Protein AF-D3AU18-F1 (afdb_monomer_lite)

Organism: NCBI:txid566550

Sequence (163 aa):
MARRWVLSLQREGRIIRQGNDNEEVSIYRYITKKTFDSYLWGIVENKQRFISQIMTNKTVERECQDVDETVLSFAEIKAIASGNPLIMEKTEVDTEVARLQMLKANYESQRYAHQDNFLFKYPKLISETENRLFGIEKDIRKRDNELAMEPDFLITLNGHTYD

Radius of gyration: 33.36 Å; chains: 1; bounding box: 54×35×94 Å

pLDDT: mean 71.75, std 15.7, range [27.66, 95.81]

Secondary structure (DSSP, 8-state):
-HHHHHHHHHHHHHHS-TT-S-S---------TTSTHHHHHHHHHHHHHHHHHHHT-----SS-----HHHHHHHHHHHHHH--HHHHHHHHHHHHHHHHHHHHHHHHHHHHHHHHIIIIIHHHHHHHHHHHHHHHHHHHHHHHHHHHH-SS--EEETTEEE-

InterPro domains:
  IPR027417 P-loop containing nucleoside triphosphate hydrolase [G3DSA:3.40.50.300] (6-116)
  IPR027417 P-loop containing nucleoside triphosphate hydrolase [SSF52540] (9-71)

Structure (mmCIF, N/CA/C/O backbone):
data_AF-D3AU18-F1
#
_entry.id   AF-D3AU18-F1
#
loop_
_atom_site.group_PDB
_atom_site.id
_atom_site.type_symbol
_atom_site.label_atom_id
_atom_site.label_alt_id
_atom_site.label_comp_id
_atom_site.label_asym_id
_atom_site.label_entity_id
_atom_site.label_seq_id
_atom_site.pdbx_PDB_ins_code
_atom_site.Cartn_x
_atom_site.Cartn_y
_atom_site.Cartn_z
_atom_site.occupancy
_atom_site.B_iso_or_equiv
_atom_site.auth_seq_id
_atom_site.auth_comp_id
_atom_site.auth_asym_id
_atom_site.auth_atom_id
_atom_site.pdbx_PDB_model_num
ATOM 1 N N . MET A 1 1 ? -17.876 -20.251 25.808 1.00 42.03 1 MET A N 1
ATOM 2 C CA . MET A 1 1 ? -18.014 -18.985 25.047 1.00 42.03 1 MET A CA 1
ATOM 3 C C . MET A 1 1 ? -17.364 -19.019 23.656 1.00 42.03 1 MET A C 1
ATOM 5 O O . MET A 1 1 ? -17.973 -18.490 22.744 1.00 42.03 1 MET A O 1
ATOM 9 N N . ALA A 1 2 ? -16.216 -19.686 23.443 1.00 35.22 2 ALA A N 1
ATOM 10 C CA . ALA A 1 2 ? -15.517 -19.785 22.143 1.00 35.22 2 ALA A CA 1
ATOM 11 C C . ALA A 1 2 ? -16.362 -20.296 20.947 1.00 35.22 2 ALA A C 1
ATOM 13 O O . ALA A 1 2 ? -16.171 -19.844 19.823 1.00 35.22 2 ALA A O 1
ATOM 14 N N . ARG A 1 3 ? -17.344 -21.178 21.187 1.00 27.66 3 ARG A N 1
ATOM 15 C CA . ARG A 1 3 ? -18.173 -21.792 20.130 1.00 27.66 3 ARG A CA 1
ATOM 16 C C . ARG A 1 3 ? -19.110 -20.822 19.398 1.00 27.66 3 ARG A C 1
ATOM 18 O O . ARG A 1 3 ? -19.426 -21.071 18.245 1.00 27.66 3 ARG A O 1
ATOM 25 N N . ARG A 1 4 ? -19.534 -19.713 20.023 1.00 33.59 4 ARG A N 1
ATOM 26 C CA . ARG A 1 4 ? -20.402 -18.711 19.367 1.00 33.59 4 ARG A CA 1
ATOM 27 C C . ARG A 1 4 ? -19.629 -17.854 18.350 1.00 33.59 4 ARG A C 1
ATOM 29 O O . ARG A 1 4 ? -20.217 -17.379 17.390 1.00 33.59 4 ARG A O 1
ATOM 36 N N . TRP A 1 5 ? -18.318 -17.701 18.542 1.00 40.06 5 TRP A N 1
ATOM 37 C CA . TRP A 1 5 ? -17.474 -16.778 17.775 1.00 40.06 5 TRP A CA 1
ATOM 38 C C . TRP A 1 5 ? -16.984 -17.367 16.451 1.00 40.06 5 TRP A C 1
ATOM 40 O O . TRP A 1 5 ? -17.030 -16.685 15.436 1.00 40.06 5 TRP A O 1
ATOM 50 N N . VAL A 1 6 ? -16.617 -18.655 16.430 1.00 44.22 6 VAL A N 1
ATOM 51 C CA . VAL A 1 6 ? -16.318 -19.377 15.174 1.00 44.22 6 VAL A CA 1
ATOM 52 C C . VAL A 1 6 ? -17.534 -19.359 14.243 1.00 44.22 6 VAL A C 1
ATOM 54 O O . VAL A 1 6 ? -17.397 -19.267 13.030 1.00 44.22 6 VAL A O 1
ATOM 57 N N . LEU A 1 7 ? -18.741 -19.365 14.814 1.00 47.97 7 LEU A N 1
ATOM 58 C CA . LEU A 1 7 ? -19.974 -19.384 14.045 1.00 47.97 7 LEU A CA 1
ATOM 59 C C . LEU A 1 7 ? -20.267 -18.080 13.294 1.00 47.97 7 LEU A C 1
ATOM 61 O O . LEU A 1 7 ? -20.976 -18.186 12.305 1.00 47.97 7 LEU A O 1
ATOM 65 N N . SER A 1 8 ? -19.782 -16.890 13.691 1.00 58.41 8 SER A N 1
ATOM 66 C CA . SER A 1 8 ? -20.113 -15.656 12.944 1.00 58.41 8 SER A CA 1
ATOM 67 C C . SER A 1 8 ? -19.277 -15.523 11.672 1.00 58.41 8 SER A C 1
ATOM 69 O O . SER A 1 8 ? -19.857 -15.386 10.603 1.00 58.41 8 SER A O 1
ATOM 71 N N . LEU A 1 9 ? -17.953 -15.690 11.755 1.00 59.34 9 LEU A N 1
ATOM 72 C CA . LEU A 1 9 ? -17.068 -15.645 10.583 1.00 59.34 9 LEU A CA 1
ATOM 73 C C . LEU A 1 9 ? -17.350 -16.808 9.621 1.00 59.34 9 LEU A C 1
ATOM 75 O O . LEU A 1 9 ? -17.413 -16.634 8.409 1.00 59.34 9 LEU A O 1
ATOM 79 N N . GLN A 1 10 ? -17.608 -18.002 10.168 1.00 63.31 10 GLN A N 1
ATOM 80 C CA . GLN A 1 10 ? -18.001 -19.168 9.377 1.00 63.31 10 GLN A CA 1
ATOM 81 C C . GLN A 1 10 ? -19.403 -19.010 8.765 1.00 63.31 10 GLN A C 1
ATOM 83 O O . GLN A 1 10 ? -19.663 -19.558 7.696 1.00 63.31 10 GLN A O 1
ATOM 88 N N . ARG A 1 11 ? -20.328 -18.294 9.424 1.00 69.50 11 ARG A N 1
ATOM 89 C CA . ARG A 1 11 ? -21.643 -17.973 8.844 1.00 69.50 11 ARG A CA 1
ATOM 90 C C . ARG A 1 11 ? -21.512 -16.956 7.725 1.00 69.50 11 ARG A C 1
ATOM 92 O O . ARG A 1 11 ? -22.061 -17.206 6.664 1.00 69.50 11 ARG A O 1
ATOM 99 N N . GLU A 1 12 ? -20.777 -15.869 7.938 1.00 71.50 12 GLU A N 1
ATOM 100 C CA . GLU A 1 12 ? -20.535 -14.851 6.910 1.00 71.50 12 GLU A CA 1
ATOM 101 C C . GLU A 1 12 ? -19.841 -15.466 5.687 1.00 71.50 12 GLU A C 1
ATOM 103 O O . GLU A 1 12 ? -20.315 -15.292 4.569 1.00 71.50 12 GLU A O 1
ATOM 108 N N . GLY A 1 13 ? -18.837 -16.325 5.888 1.00 69.81 13 GLY A N 1
ATOM 109 C CA . GLY A 1 13 ? -18.205 -17.071 4.795 1.00 69.81 13 GLY A CA 1
ATOM 110 C C . GLY A 1 13 ? -19.144 -18.041 4.060 1.00 69.81 13 GLY A C 1
ATOM 111 O O . GLY A 1 13 ? -18.969 -18.282 2.870 1.00 69.81 13 GLY A O 1
ATOM 112 N N . ARG A 1 14 ? -20.177 -18.583 4.726 1.00 74.38 14 ARG A N 1
ATOM 113 C CA . ARG A 1 14 ? -21.224 -19.392 4.064 1.00 74.38 14 ARG A CA 1
ATOM 114 C C . ARG A 1 14 ? -22.244 -18.546 3.309 1.00 74.38 14 ARG A C 1
ATOM 116 O O . ARG A 1 14 ? -22.883 -19.068 2.401 1.00 74.38 14 ARG A O 1
ATOM 123 N N . ILE A 1 15 ? -22.412 -17.289 3.703 1.00 77.31 15 ILE A N 1
ATOM 124 C CA . ILE A 1 15 ? -23.346 -16.348 3.090 1.00 77.31 15 ILE A CA 1
ATOM 125 C C . ILE A 1 15 ? -22.741 -15.737 1.814 1.00 77.31 15 ILE A C 1
ATOM 127 O O . ILE A 1 15 ? -23.437 -15.641 0.813 1.00 77.31 15 ILE A O 1
ATOM 131 N N . ILE A 1 16 ? -21.445 -15.399 1.814 1.00 77.00 16 ILE A N 1
ATOM 132 C CA . ILE A 1 16 ? -20.745 -14.700 0.708 1.00 77.00 16 ILE A CA 1
ATOM 133 C C . ILE A 1 16 ? -20.128 -15.692 -0.313 1.00 77.00 16 ILE A C 1
ATOM 135 O O . ILE A 1 16 ? -19.243 -15.370 -1.09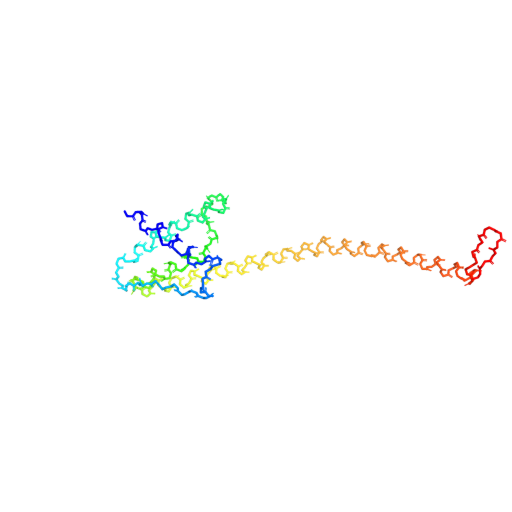9 1.00 77.00 16 ILE A O 1
ATOM 139 N N . ARG A 1 17 ? -20.561 -16.955 -0.311 1.00 80.12 17 ARG A N 1
ATOM 140 C CA . ARG A 1 17 ? -20.005 -17.988 -1.202 1.00 80.12 17 ARG A CA 1
ATOM 141 C C . ARG A 1 17 ? -20.505 -17.837 -2.644 1.00 80.12 17 ARG A C 1
ATOM 143 O O . ARG A 1 17 ? -21.648 -17.452 -2.872 1.00 80.12 17 ARG A O 1
ATOM 150 N N . GLN A 1 18 ? -19.681 -18.250 -3.607 1.00 70.25 18 GLN A N 1
ATOM 151 C CA . GLN A 1 18 ? -20.109 -18.402 -5.003 1.00 70.25 18 GLN A CA 1
ATOM 152 C C . GLN A 1 18 ? -21.209 -19.475 -5.115 1.00 70.25 18 GLN A C 1
ATOM 154 O O . GLN A 1 18 ? -21.136 -20.514 -4.454 1.00 70.25 18 GLN A O 1
ATOM 159 N N . GLY A 1 19 ? -22.231 -19.217 -5.939 1.00 77.25 19 GLY A N 1
ATOM 160 C CA . GLY A 1 19 ? -23.401 -20.095 -6.084 1.00 77.25 19 GLY A CA 1
ATOM 161 C C . GLY A 1 19 ? -24.468 -19.904 -5.001 1.00 77.25 19 GLY A C 1
ATOM 162 O O . GLY A 1 19 ? -25.143 -20.863 -4.629 1.00 77.25 19 GLY A O 1
ATOM 163 N N . ASN A 1 20 ? -24.574 -18.699 -4.439 1.00 78.44 20 ASN A N 1
ATOM 164 C CA . ASN A 1 20 ? -25.712 -18.309 -3.615 1.00 78.44 20 ASN A CA 1
ATOM 165 C C . ASN A 1 20 ? -26.879 -17.862 -4.511 1.00 78.44 20 ASN A C 1
ATOM 167 O O . ASN A 1 20 ? -26.643 -17.242 -5.544 1.00 78.44 20 ASN A O 1
ATOM 171 N N . ASP A 1 21 ? -28.117 -18.147 -4.106 1.00 79.75 21 ASP A N 1
ATOM 172 C CA . ASP A 1 21 ? -29.311 -17.851 -4.918 1.00 79.75 21 ASP A CA 1
ATOM 173 C C . ASP A 1 21 ? -29.632 -16.346 -4.992 1.00 79.75 21 ASP A C 1
ATOM 175 O O . ASP A 1 21 ? -30.366 -15.908 -5.873 1.00 79.75 21 ASP A O 1
ATOM 179 N N . ASN A 1 22 ? -29.080 -15.551 -4.070 1.00 79.75 22 ASN A N 1
ATOM 180 C CA . ASN A 1 22 ? -29.203 -14.096 -4.062 1.00 79.75 22 ASN A CA 1
ATOM 181 C C . ASN A 1 22 ? -27.918 -13.457 -4.602 1.00 79.75 22 ASN A C 1
ATOM 183 O O . ASN A 1 22 ? -26.834 -13.742 -4.085 1.00 79.75 22 ASN A O 1
ATOM 187 N N . GLU A 1 23 ? -28.055 -12.564 -5.586 1.00 75.19 23 GLU A N 1
ATOM 188 C CA . GLU A 1 23 ? -26.941 -11.791 -6.162 1.00 75.19 23 GLU A CA 1
ATOM 189 C C . GLU A 1 23 ? -26.331 -10.805 -5.153 1.00 75.19 23 GLU A C 1
ATOM 191 O O . GLU A 1 23 ? -25.119 -10.600 -5.148 1.00 75.19 23 GLU A O 1
ATOM 196 N N . GLU A 1 24 ? -27.143 -10.259 -4.242 1.00 78.00 24 GLU A N 1
ATOM 197 C CA . GLU A 1 24 ? -26.698 -9.363 -3.174 1.00 78.00 24 GLU A CA 1
ATOM 198 C C . GLU A 1 24 ? -27.132 -9.873 -1.797 1.00 78.00 24 GLU A C 1
ATOM 200 O O . GLU A 1 24 ? -28.248 -10.365 -1.608 1.00 78.00 24 GLU A O 1
ATOM 205 N N . VAL A 1 25 ? -26.251 -9.732 -0.800 1.00 78.50 25 VAL A N 1
ATOM 206 C CA . VAL A 1 25 ? -26.560 -10.070 0.592 1.00 78.50 25 VAL A CA 1
ATOM 207 C C . VAL A 1 25 ? -26.155 -8.941 1.528 1.00 78.50 25 VAL A C 1
ATOM 209 O O . VAL A 1 25 ? -24.994 -8.542 1.575 1.00 78.50 25 VAL A O 1
ATOM 212 N N . SER A 1 26 ? -27.105 -8.465 2.332 1.00 77.94 26 SER A N 1
ATOM 213 C CA . SER A 1 26 ? -26.854 -7.476 3.383 1.00 77.94 26 SER A CA 1
ATOM 214 C C . SER A 1 26 ? -26.640 -8.154 4.738 1.00 77.94 26 SER A C 1
ATOM 216 O O . SER A 1 26 ? -27.476 -8.932 5.200 1.00 77.94 26 SER A O 1
ATOM 218 N N . ILE A 1 27 ? -25.526 -7.841 5.403 1.00 78.69 27 ILE A N 1
ATOM 219 C CA . ILE A 1 27 ? -25.196 -8.348 6.741 1.00 78.69 27 ILE A CA 1
ATOM 220 C C . ILE A 1 27 ? -25.338 -7.202 7.742 1.00 78.69 27 ILE A C 1
ATOM 222 O O . ILE A 1 27 ? -24.540 -6.268 7.753 1.00 78.69 27 ILE A O 1
ATOM 226 N N . TYR A 1 28 ? -26.346 -7.285 8.611 1.00 75.88 28 TYR A N 1
ATOM 227 C CA . TYR A 1 28 ? -26.569 -6.299 9.669 1.00 75.88 28 TYR A CA 1
ATOM 228 C C . TYR A 1 28 ? -25.974 -6.777 10.994 1.00 75.88 28 TYR A C 1
ATOM 230 O O . TYR A 1 28 ? -26.250 -7.887 11.456 1.00 75.88 28 TYR A O 1
ATOM 238 N N . ARG A 1 29 ? -25.185 -5.914 11.639 1.00 72.81 29 ARG A N 1
ATOM 239 C CA . ARG A 1 29 ? -24.662 -6.129 12.994 1.00 72.81 29 ARG A CA 1
ATOM 240 C C . ARG A 1 29 ? -25.290 -5.106 13.931 1.00 72.81 29 ARG A C 1
ATOM 242 O O . ARG A 1 29 ? -25.068 -3.908 13.796 1.00 72.81 29 ARG A O 1
ATOM 249 N N . TYR A 1 30 ? -26.086 -5.589 14.879 1.00 71.69 30 TYR A N 1
ATOM 250 C CA . TYR A 1 30 ? -26.727 -4.745 15.882 1.00 71.69 30 TYR A CA 1
ATOM 251 C C . TYR A 1 30 ? -25.804 -4.566 17.082 1.00 71.69 30 TYR A C 1
ATOM 253 O O . TYR A 1 30 ? -25.260 -5.541 17.602 1.00 71.69 30 TYR A O 1
ATOM 261 N N . ILE A 1 31 ? -25.638 -3.319 17.513 1.00 66.75 31 ILE A N 1
ATOM 262 C CA . ILE A 1 31 ? -24.794 -2.941 18.647 1.00 66.75 31 ILE A CA 1
ATOM 263 C C . ILE A 1 31 ? -25.612 -2.044 19.562 1.00 66.75 31 ILE A C 1
ATOM 265 O O . ILE A 1 31 ? -26.311 -1.139 19.096 1.00 66.75 31 ILE A O 1
ATOM 269 N N . THR A 1 32 ? -25.501 -2.273 20.866 1.00 66.12 32 THR A N 1
ATOM 270 C CA . THR A 1 32 ? -26.146 -1.419 21.857 1.00 66.12 32 THR A CA 1
ATOM 271 C C . THR A 1 32 ? -25.160 -0.329 22.289 1.00 66.12 32 THR A C 1
ATOM 273 O O . THR A 1 32 ? -23.982 -0.582 22.536 1.00 66.12 32 THR A O 1
ATOM 276 N N . LYS A 1 33 ? -25.610 0.930 22.345 1.00 64.50 33 LYS A N 1
ATOM 277 C CA . LYS A 1 33 ? -24.765 2.049 22.802 1.00 64.50 33 LYS A CA 1
ATOM 278 C C . LYS A 1 33 ? -24.580 1.977 24.327 1.00 64.50 33 LYS A C 1
ATOM 280 O O . LYS A 1 33 ? -25.500 1.577 25.037 1.00 64.50 33 LYS A O 1
ATOM 285 N N . LYS A 1 34 ? -23.417 2.404 24.837 1.00 57.78 34 LYS A N 1
ATOM 286 C CA . LYS A 1 34 ? -23.076 2.512 26.276 1.00 57.78 34 LYS A CA 1
ATOM 287 C C . LYS A 1 34 ? -23.142 1.199 27.071 1.00 57.78 34 LYS A C 1
ATOM 289 O O . LYS A 1 34 ? -23.445 1.201 28.261 1.00 57.78 34 LYS A O 1
ATOM 294 N N . THR A 1 35 ? -22.872 0.071 26.429 1.00 58.19 35 THR A N 1
ATOM 295 C CA . THR A 1 35 ? -22.949 -1.263 27.050 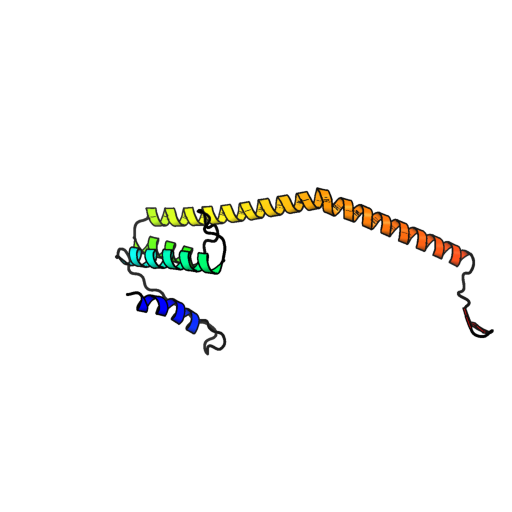1.00 58.19 35 THR A CA 1
ATOM 296 C C . THR A 1 35 ? -21.625 -2.008 26.920 1.00 58.19 35 THR A C 1
ATOM 298 O O . THR A 1 35 ? -20.724 -1.599 26.189 1.00 58.19 35 THR A O 1
ATOM 301 N N . PHE A 1 36 ? -21.502 -3.119 27.653 1.00 53.25 36 PHE A N 1
ATOM 302 C CA . PHE A 1 36 ? -20.308 -3.975 27.713 1.00 53.25 36 PHE A CA 1
ATOM 303 C C . PHE A 1 36 ? -19.913 -4.611 26.357 1.00 53.25 36 PHE A C 1
ATOM 305 O O . PHE A 1 36 ? -18.904 -5.309 26.257 1.00 53.25 36 PHE A O 1
ATOM 312 N N . ASP A 1 37 ? -20.677 -4.341 25.297 1.00 58.31 37 ASP A N 1
ATOM 313 C CA . ASP A 1 37 ? -20.395 -4.740 23.919 1.00 58.31 37 ASP A CA 1
ATOM 314 C C . ASP A 1 37 ? -19.045 -4.194 23.425 1.00 58.31 37 ASP A C 1
ATOM 316 O O . ASP A 1 37 ? -18.349 -4.880 22.678 1.00 58.31 37 ASP A O 1
ATOM 320 N N . SER A 1 38 ? -18.599 -3.023 23.899 1.00 59.69 38 SER A N 1
ATOM 321 C CA . SER A 1 38 ? -17.282 -2.461 23.549 1.00 59.69 38 SER A CA 1
ATOM 322 C C . SER A 1 38 ? -16.113 -3.377 23.945 1.00 59.69 38 SER A C 1
ATOM 324 O O . SER A 1 38 ? -15.140 -3.516 23.199 1.00 59.69 38 SER A O 1
ATOM 326 N N . TYR A 1 39 ? -16.217 -4.055 25.090 1.00 56.09 39 TYR A N 1
ATOM 327 C CA . TYR A 1 39 ? -15.213 -5.014 25.549 1.00 56.09 39 TYR A CA 1
ATOM 328 C C . TYR A 1 39 ? -15.225 -6.294 24.704 1.00 56.09 39 TYR A C 1
ATOM 330 O O . TYR A 1 39 ? -14.170 -6.809 24.328 1.00 56.09 39 TYR A O 1
ATOM 338 N N . LEU A 1 40 ? -16.417 -6.783 24.349 1.00 65.00 40 LEU A N 1
ATOM 339 C CA . LEU A 1 40 ? -16.575 -7.962 23.498 1.00 65.00 40 LEU A CA 1
ATOM 340 C C . LEU A 1 40 ? -15.990 -7.731 22.100 1.00 65.00 40 LEU A C 1
ATOM 342 O O . LEU A 1 40 ? -15.277 -8.596 21.591 1.00 65.00 40 LEU A O 1
ATOM 346 N N . TRP A 1 41 ? -16.213 -6.551 21.520 1.00 67.25 41 TRP A N 1
ATOM 347 C CA . TRP A 1 41 ? -15.632 -6.175 20.231 1.00 67.25 41 TRP A CA 1
ATOM 348 C C . TRP A 1 41 ? -14.110 -6.030 20.283 1.00 67.25 41 TRP A C 1
ATOM 350 O O . TRP A 1 41 ? -13.439 -6.497 19.369 1.00 67.25 41 TRP A O 1
ATOM 360 N N . GLY A 1 42 ? -13.541 -5.525 21.383 1.00 66.00 42 GLY A N 1
ATOM 361 C CA . GLY A 1 42 ? -12.084 -5.515 21.571 1.00 66.00 42 GLY A CA 1
ATOM 362 C C . GLY A 1 42 ? -11.456 -6.918 21.619 1.00 66.00 42 GLY A C 1
ATOM 363 O O . GLY A 1 42 ? -10.332 -7.122 21.165 1.00 66.00 42 GLY A O 1
ATOM 364 N N . ILE A 1 43 ? -12.177 -7.925 22.127 1.00 67.19 43 ILE A N 1
ATOM 365 C CA . ILE A 1 43 ? -11.714 -9.323 22.080 1.00 67.19 43 ILE A CA 1
ATOM 366 C C . ILE A 1 43 ? -11.760 -9.872 20.647 1.00 67.19 43 ILE A C 1
ATOM 368 O O . ILE A 1 43 ? -10.883 -10.649 20.264 1.00 67.19 43 ILE A O 1
ATOM 372 N N . VAL A 1 44 ? -12.774 -9.499 19.862 1.00 69.94 44 VAL A N 1
ATOM 373 C CA . VAL A 1 44 ? -12.891 -9.897 18.448 1.00 69.94 44 VAL A CA 1
ATOM 374 C C . VAL A 1 44 ? -11.773 -9.273 17.618 1.00 69.94 44 VAL A C 1
ATOM 376 O O . VAL A 1 44 ? -11.107 -9.991 16.878 1.00 69.94 44 VAL A O 1
ATOM 379 N N . GLU A 1 45 ? -11.522 -7.981 17.814 1.00 68.06 45 GLU A N 1
ATOM 380 C CA . GLU A 1 45 ? -10.446 -7.213 17.185 1.00 68.06 45 GLU A CA 1
ATOM 381 C C . GLU A 1 45 ? -9.079 -7.885 17.398 1.00 68.06 45 GLU A C 1
ATOM 383 O O . GLU A 1 45 ? -8.391 -8.234 16.441 1.00 68.06 45 GLU A O 1
ATOM 388 N N . ASN A 1 46 ? -8.723 -8.169 18.656 1.00 67.50 46 ASN A N 1
ATOM 389 C CA . ASN A 1 46 ? -7.447 -8.805 18.996 1.00 67.50 46 ASN A CA 1
ATOM 390 C C . ASN A 1 46 ? -7.299 -10.210 18.393 1.00 67.50 46 ASN A C 1
ATOM 392 O O . ASN A 1 46 ? -6.205 -10.600 17.988 1.00 67.50 46 ASN A O 1
ATOM 396 N N . LYS A 1 47 ? -8.391 -10.982 18.321 1.00 75.38 47 LYS A N 1
ATOM 397 C CA . LYS A 1 47 ? -8.376 -12.310 17.693 1.00 75.38 47 LYS A CA 1
ATOM 398 C C . LYS A 1 47 ? -8.207 -12.236 16.184 1.00 75.38 47 LYS A C 1
ATOM 400 O O . LYS A 1 47 ? -7.458 -13.041 15.647 1.00 75.38 47 LYS A O 1
ATOM 405 N N . GLN A 1 48 ? -8.890 -11.305 15.520 1.00 69.06 48 GLN A N 1
ATOM 406 C CA . GLN A 1 48 ? -8.725 -11.105 14.082 1.00 69.06 48 GLN A CA 1
ATOM 407 C C . GLN A 1 48 ? -7.308 -10.653 13.763 1.00 69.06 48 GLN A C 1
ATOM 409 O O . GLN A 1 48 ? -6.644 -11.308 12.973 1.00 69.06 48 GLN A O 1
ATOM 414 N N . ARG A 1 49 ? -6.778 -9.663 14.492 1.00 68.25 49 ARG A N 1
ATOM 415 C CA . ARG A 1 49 ? -5.380 -9.233 14.354 1.00 68.25 49 ARG A CA 1
ATOM 416 C C . ARG A 1 49 ? -4.399 -10.405 14.489 1.00 68.25 49 ARG A C 1
ATOM 418 O O . ARG A 1 49 ? -3.471 -10.515 13.697 1.00 68.25 49 ARG A O 1
ATOM 425 N N . PHE A 1 50 ? -4.621 -11.304 15.447 1.00 67.25 50 PHE A N 1
ATOM 426 C CA . PHE A 1 50 ? -3.796 -12.503 15.621 1.00 67.25 50 PHE A CA 1
ATOM 427 C C . PHE A 1 50 ? -3.917 -13.501 14.454 1.00 67.25 50 PHE A C 1
ATOM 429 O O . PHE A 1 50 ? -2.912 -14.049 14.009 1.00 67.25 50 PHE A O 1
ATOM 436 N N . ILE A 1 51 ? -5.128 -13.737 13.940 1.00 70.69 51 ILE A N 1
ATOM 437 C CA . ILE A 1 51 ? -5.347 -14.620 12.785 1.00 70.69 51 ILE A CA 1
ATOM 438 C C . ILE A 1 51 ? -4.702 -14.027 11.530 1.00 70.69 51 ILE A C 1
ATOM 440 O O . ILE A 1 51 ? -3.971 -14.742 10.849 1.00 70.69 51 ILE A O 1
ATOM 444 N N . SER A 1 52 ? -4.914 -12.737 11.253 1.00 68.69 52 SER A N 1
ATOM 445 C CA . SER A 1 52 ? -4.318 -12.054 10.102 1.00 68.69 52 SER A CA 1
ATOM 446 C C . SER A 1 52 ? -2.788 -12.113 10.174 1.00 68.69 52 SER A C 1
ATOM 448 O O . SER A 1 52 ? -2.150 -12.456 9.187 1.00 68.69 52 SER A O 1
ATOM 450 N N . GLN A 1 53 ? -2.184 -11.930 11.355 1.00 65.06 53 GLN A N 1
ATOM 451 C CA . GLN A 1 53 ? -0.734 -12.101 11.541 1.00 65.06 53 GLN A CA 1
ATOM 452 C C . GLN A 1 53 ? -0.235 -13.514 11.202 1.00 65.06 53 GLN A C 1
ATOM 454 O O . GLN A 1 53 ? 0.792 -13.656 10.541 1.00 65.06 53 GLN A O 1
ATOM 459 N N . ILE A 1 54 ? -0.956 -14.558 11.622 1.00 69.31 54 ILE A N 1
ATOM 460 C CA . ILE A 1 54 ? -0.596 -15.948 11.301 1.00 69.31 54 ILE A CA 1
ATOM 461 C C . ILE A 1 54 ? -0.739 -16.226 9.800 1.00 69.31 54 ILE A C 1
ATOM 463 O O . ILE A 1 54 ? 0.122 -16.879 9.214 1.00 69.31 54 ILE A O 1
ATOM 467 N N . MET A 1 55 ? -1.807 -15.734 9.170 1.00 69.19 55 MET A N 1
ATOM 468 C CA . MET A 1 55 ? -2.096 -15.991 7.756 1.00 69.19 55 MET A CA 1
ATOM 469 C C . MET A 1 55 ? -1.086 -15.317 6.820 1.00 69.19 55 MET A C 1
ATOM 471 O O . MET A 1 55 ? -0.750 -15.887 5.784 1.00 69.19 55 MET A O 1
ATOM 475 N N . THR A 1 56 ? -0.557 -14.147 7.185 1.00 62.56 56 THR A N 1
ATOM 476 C CA . THR A 1 56 ? 0.403 -13.411 6.344 1.00 62.56 56 THR A CA 1
ATOM 477 C C . THR A 1 56 ? 1.840 -13.946 6.463 1.00 62.56 56 THR A C 1
ATOM 479 O O . THR A 1 56 ? 2.716 -13.476 5.743 1.00 62.56 56 THR A O 1
ATOM 482 N N . ASN A 1 57 ? 2.112 -14.923 7.347 1.00 56.16 57 ASN A N 1
ATOM 483 C CA . ASN A 1 57 ? 3.429 -15.541 7.608 1.00 56.16 57 ASN A CA 1
ATOM 484 C C . ASN A 1 57 ? 4.596 -14.542 7.810 1.00 56.16 57 ASN A C 1
ATOM 486 O O . ASN A 1 57 ? 5.768 -14.917 7.747 1.00 56.16 57 ASN A O 1
ATOM 490 N N . LYS A 1 58 ? 4.289 -13.262 8.050 1.00 56.91 58 LYS A N 1
ATOM 491 C CA . LYS A 1 58 ? 5.264 -12.226 8.382 1.00 56.91 58 LYS A CA 1
ATOM 492 C C . LYS A 1 58 ? 5.645 -12.428 9.843 1.00 56.91 58 LYS A C 1
ATOM 494 O O . LYS A 1 58 ? 4.779 -12.565 10.707 1.00 56.91 58 LYS A O 1
ATOM 499 N N . THR A 1 59 ? 6.947 -12.493 10.109 1.00 50.03 59 THR A N 1
ATOM 500 C CA . THR A 1 59 ? 7.507 -12.544 11.463 1.00 50.03 59 THR A CA 1
ATOM 501 C C . THR A 1 59 ? 6.857 -11.482 12.339 1.00 50.03 59 THR A C 1
ATOM 503 O O . THR A 1 59 ? 6.582 -10.383 11.864 1.00 50.03 59 THR A O 1
ATOM 506 N N . VAL A 1 60 ? 6.603 -11.827 13.607 1.00 46.12 60 VAL A N 1
ATOM 507 C CA . VAL A 1 60 ? 6.014 -10.954 14.635 1.00 46.12 60 VAL A CA 1
ATOM 508 C C . VAL A 1 60 ? 6.971 -9.791 14.922 1.00 46.12 60 VAL A C 1
ATOM 510 O O . VAL A 1 60 ? 7.649 -9.746 15.946 1.00 46.12 60 VAL A O 1
ATOM 513 N N . GLU A 1 61 ? 7.088 -8.863 13.984 1.00 40.25 61 GLU A N 1
ATOM 514 C CA . GLU A 1 61 ? 7.700 -7.573 14.224 1.00 40.25 61 GLU A CA 1
ATOM 515 C C . GLU A 1 61 ? 6.735 -6.774 15.090 1.00 40.25 61 GLU A C 1
ATOM 517 O O . GLU A 1 61 ? 5.513 -6.809 14.924 1.00 40.25 61 GLU A O 1
ATOM 522 N N . ARG A 1 62 ? 7.300 -6.090 16.084 1.00 46.72 62 ARG A N 1
ATOM 523 C CA . ARG A 1 62 ? 6.567 -5.344 17.114 1.00 46.72 62 ARG A CA 1
ATOM 524 C C . ARG A 1 62 ? 5.733 -4.180 16.562 1.00 46.72 62 ARG A C 1
ATOM 526 O O . ARG A 1 62 ? 5.057 -3.522 17.343 1.00 46.72 62 ARG A O 1
ATOM 533 N N . GLU A 1 63 ? 5.716 -3.981 15.249 1.00 44.41 63 GLU A N 1
ATOM 534 C CA . GLU A 1 63 ? 4.847 -3.054 14.537 1.00 44.41 63 GLU A CA 1
ATOM 535 C C . GLU A 1 63 ? 4.271 -3.762 13.302 1.00 44.41 63 GLU A C 1
ATOM 537 O O . GLU A 1 63 ? 4.914 -3.916 12.270 1.00 44.41 63 GLU A O 1
ATOM 542 N N . CYS A 1 64 ? 3.041 -4.260 13.431 1.00 41.84 64 CYS A N 1
ATOM 543 C CA . CYS A 1 64 ? 2.296 -4.852 12.326 1.00 41.84 64 CYS A CA 1
ATOM 544 C C . CYS A 1 64 ? 1.615 -3.718 11.545 1.00 41.84 64 CYS A C 1
ATOM 546 O O . CYS A 1 64 ? 0.633 -3.151 12.022 1.00 41.84 64 CYS A O 1
ATOM 548 N N . GLN A 1 65 ? 2.165 -3.371 10.379 1.00 46.25 65 GLN A N 1
ATOM 549 C CA . GLN A 1 65 ? 1.632 -2.334 9.482 1.00 46.25 65 GLN A CA 1
ATOM 550 C C . GLN A 1 65 ? 0.447 -2.801 8.618 1.00 46.25 65 GLN A C 1
ATOM 552 O O . GLN A 1 65 ? -0.243 -1.960 8.049 1.00 46.25 65 GLN A O 1
ATOM 557 N N . ASP A 1 66 ? 0.169 -4.107 8.543 1.00 44.59 66 ASP A N 1
ATOM 558 C CA . ASP A 1 66 ? -1.018 -4.621 7.848 1.00 44.59 66 ASP A CA 1
ATOM 559 C C . ASP A 1 66 ? -2.225 -4.552 8.793 1.00 44.59 66 ASP A C 1
ATOM 561 O O . ASP A 1 66 ? -2.592 -5.518 9.469 1.00 44.59 66 ASP A O 1
ATOM 565 N N . VAL A 1 67 ? -2.825 -3.365 8.885 1.00 54.16 67 VAL A N 1
ATOM 566 C CA . VAL A 1 67 ? -4.134 -3.201 9.520 1.00 54.16 67 VAL A CA 1
ATOM 567 C C . VAL A 1 67 ? -5.186 -3.682 8.525 1.00 54.16 67 VAL A C 1
ATOM 569 O O . VAL A 1 67 ? -5.518 -2.995 7.566 1.00 54.16 67 VAL A O 1
ATOM 572 N N . ASP A 1 68 ? -5.675 -4.897 8.748 1.00 53.22 68 ASP A N 1
ATOM 573 C CA . ASP A 1 68 ? -6.782 -5.496 8.002 1.00 53.22 68 ASP A CA 1
ATOM 574 C C . ASP A 1 68 ? -8.035 -4.593 8.101 1.00 53.22 68 ASP A C 1
ATOM 576 O O . ASP A 1 68 ? -8.380 -4.119 9.188 1.00 53.22 68 ASP A O 1
ATOM 580 N N . GLU A 1 69 ? -8.720 -4.344 6.981 1.00 55.62 69 GLU A N 1
ATOM 581 C CA . GLU A 1 69 ? -9.914 -3.481 6.886 1.00 55.62 69 GLU A CA 1
ATOM 582 C C . GLU A 1 69 ? -11.017 -3.917 7.867 1.00 55.62 69 GLU A C 1
ATOM 584 O O . GLU A 1 69 ? -11.734 -3.104 8.457 1.00 55.62 69 GLU A O 1
ATOM 589 N N . THR A 1 70 ? -11.083 -5.221 8.145 1.00 55.16 70 THR A N 1
ATOM 590 C CA . THR A 1 70 ? -11.998 -5.784 9.138 1.00 55.16 70 THR A CA 1
ATOM 591 C C . THR A 1 70 ? -11.689 -5.316 10.566 1.00 55.16 70 THR A C 1
ATOM 593 O O . THR A 1 70 ? -12.613 -5.119 11.354 1.00 55.16 70 THR A O 1
ATOM 596 N N . VAL A 1 71 ? -10.418 -5.079 10.908 1.00 56.09 71 VAL A N 1
ATOM 597 C CA . VAL A 1 71 ? -9.970 -4.611 12.233 1.00 56.09 71 VAL A CA 1
ATOM 598 C C . VAL A 1 71 ? -10.335 -3.141 12.452 1.00 56.09 71 VAL A C 1
ATOM 600 O O . VAL A 1 71 ? -10.787 -2.795 13.545 1.00 56.09 71 VAL A O 1
ATOM 603 N N . LEU A 1 72 ? -10.231 -2.303 11.414 1.00 56.72 72 LEU A N 1
ATOM 604 C CA . LEU A 1 72 ? -10.680 -0.902 11.447 1.00 56.72 72 LEU A CA 1
ATOM 605 C C . LEU A 1 72 ? -12.188 -0.807 11.723 1.00 56.72 72 LEU A C 1
ATOM 607 O O . LEU A 1 72 ? -12.602 -0.086 12.631 1.00 56.72 72 LEU A O 1
ATOM 611 N N . SER A 1 73 ? -12.992 -1.647 11.063 1.00 61.78 73 SER A N 1
ATOM 612 C CA . SER A 1 73 ? -14.440 -1.724 11.309 1.00 61.78 73 SER A CA 1
ATOM 613 C C . SER A 1 73 ? -14.780 -2.110 12.760 1.00 61.78 73 SER A C 1
ATOM 615 O O . SER A 1 73 ? -15.722 -1.582 13.355 1.00 61.78 73 SER A O 1
ATOM 617 N N . PHE A 1 74 ? -13.997 -2.994 13.393 1.00 63.31 74 PHE A N 1
ATOM 618 C CA . PHE A 1 74 ? -14.212 -3.351 14.803 1.00 63.31 74 PHE A CA 1
ATOM 619 C C . PHE A 1 74 ? -13.814 -2.231 15.776 1.00 63.31 74 PHE A C 1
ATOM 621 O O . PHE A 1 74 ? -14.472 -2.070 16.811 1.00 63.31 74 PHE A O 1
ATOM 628 N N . ALA A 1 75 ? -12.786 -1.441 15.453 1.00 63.38 75 ALA A N 1
ATOM 629 C CA . ALA A 1 75 ? -12.383 -0.283 16.248 1.00 63.38 75 ALA A CA 1
ATOM 630 C C . ALA A 1 75 ? -13.450 0.829 16.223 1.00 63.38 75 ALA A C 1
ATOM 632 O O . ALA A 1 75 ? -13.792 1.377 17.274 1.00 63.38 75 ALA A O 1
ATOM 633 N N . GLU A 1 76 ? -14.057 1.087 15.064 1.00 63.56 76 GLU A N 1
ATOM 634 C CA . GLU A 1 76 ? -15.179 2.025 14.907 1.00 63.56 76 GLU A CA 1
ATOM 635 C C . GLU A 1 76 ? -16.411 1.574 15.702 1.00 63.56 76 GLU A C 1
ATOM 637 O O . GLU A 1 76 ? -16.996 2.336 16.478 1.00 63.56 76 GLU A O 1
ATOM 642 N N . ILE A 1 77 ? -16.768 0.291 15.592 1.00 64.88 77 ILE A N 1
ATOM 643 C CA . ILE A 1 77 ? -17.863 -0.316 16.357 1.00 64.88 77 ILE A CA 1
ATOM 644 C C . ILE A 1 77 ? -17.630 -0.166 17.871 1.00 64.88 77 ILE A C 1
ATOM 646 O O . ILE A 1 77 ? -18.554 0.158 18.625 1.00 64.88 77 ILE A O 1
ATOM 650 N N . LYS A 1 78 ? -16.390 -0.354 18.333 1.00 66.38 78 LYS A N 1
ATOM 651 C CA . LYS A 1 78 ? -15.996 -0.182 19.738 1.00 66.38 78 LYS A CA 1
ATOM 652 C C . LYS A 1 78 ? -16.083 1.275 20.195 1.00 66.38 78 LYS A C 1
ATOM 654 O O . LYS A 1 78 ? -16.516 1.523 21.328 1.00 66.38 78 LYS A O 1
ATOM 659 N N . ALA A 1 79 ? -15.711 2.227 19.342 1.00 64.12 79 ALA A N 1
ATOM 660 C CA . ALA A 1 79 ? -15.847 3.652 19.626 1.00 64.12 79 ALA A CA 1
ATOM 661 C C . ALA A 1 79 ? -17.327 4.039 19.793 1.00 64.12 79 ALA A C 1
ATOM 663 O O . ALA A 1 79 ? -17.700 4.636 20.808 1.00 64.12 79 ALA A O 1
ATOM 664 N N . ILE A 1 80 ? -18.192 3.586 18.878 1.00 64.00 80 ILE A N 1
ATOM 665 C CA . ILE A 1 80 ? -19.642 3.833 18.924 1.00 64.00 80 ILE A CA 1
ATOM 666 C C . ILE A 1 80 ? -20.278 3.191 20.168 1.00 64.00 80 ILE A C 1
ATOM 668 O O . ILE A 1 80 ? -21.092 3.822 20.850 1.00 64.00 80 ILE A O 1
ATOM 672 N N . ALA A 1 81 ? -19.894 1.954 20.503 1.00 64.75 81 ALA A N 1
ATOM 673 C CA . ALA A 1 81 ? -20.398 1.246 21.680 1.00 64.75 81 ALA A CA 1
ATOM 674 C C . ALA A 1 81 ? -19.993 1.929 22.998 1.00 64.75 81 ALA A C 1
ATOM 676 O O . ALA A 1 81 ? -20.786 1.967 23.940 1.00 64.75 81 ALA A O 1
ATOM 677 N N . SER A 1 82 ? -18.792 2.512 23.067 1.00 67.00 82 SER A N 1
ATOM 678 C CA . SER A 1 82 ? -18.287 3.173 24.280 1.00 67.00 82 SER A CA 1
ATOM 679 C C . SER A 1 82 ? -19.012 4.484 24.589 1.00 67.00 82 SER A C 1
ATOM 681 O O . SER A 1 82 ? -19.084 4.888 25.747 1.00 67.00 82 SER A O 1
ATOM 683 N N . GLY A 1 83 ? -19.568 5.150 23.571 1.00 66.38 83 GLY A N 1
ATOM 684 C CA . GLY A 1 83 ? -20.325 6.394 23.737 1.00 66.38 83 GLY A CA 1
ATOM 685 C C . GLY A 1 83 ? -19.504 7.575 24.274 1.00 66.38 83 GLY A C 1
ATOM 686 O O . GLY A 1 83 ? -20.096 8.577 24.671 1.00 66.38 83 GLY A O 1
ATOM 687 N N . ASN A 1 84 ? -18.170 7.457 24.308 1.00 74.12 84 ASN A N 1
ATOM 688 C CA . ASN A 1 84 ? -17.252 8.530 24.671 1.00 74.12 84 ASN A CA 1
ATOM 689 C C . ASN A 1 84 ? -16.752 9.216 23.385 1.00 74.12 84 ASN A C 1
ATOM 691 O O . ASN A 1 84 ? -16.055 8.560 22.606 1.00 74.12 84 ASN A O 1
ATOM 695 N N . PRO A 1 85 ? -17.065 10.507 23.167 1.00 74.12 85 PRO A N 1
ATOM 696 C CA . PRO A 1 85 ? -16.683 11.222 21.949 1.00 74.12 85 PRO A CA 1
ATOM 697 C C . PRO A 1 85 ? -15.163 11.281 21.732 1.00 74.12 85 PRO A C 1
ATOM 699 O O . PRO A 1 85 ? -14.721 11.210 20.593 1.00 74.12 85 PRO A O 1
ATOM 702 N N . LEU A 1 86 ? -14.358 11.288 22.802 1.00 77.00 86 LEU A N 1
ATOM 703 C CA . LEU A 1 86 ? -12.892 11.326 22.701 1.00 77.00 86 LEU A CA 1
ATOM 704 C C . LEU A 1 86 ? -12.297 10.044 22.104 1.00 77.00 86 LEU A C 1
ATOM 706 O O . LEU A 1 86 ? -11.256 10.078 21.456 1.00 77.00 86 LEU A O 1
ATOM 710 N N . ILE A 1 87 ? -12.939 8.894 22.331 1.00 72.50 87 ILE A N 1
ATOM 711 C CA . ILE A 1 87 ? -12.476 7.618 21.765 1.00 72.50 87 ILE A CA 1
ATOM 712 C C . ILE A 1 87 ? -12.775 7.575 20.264 1.00 72.50 87 ILE A C 1
ATOM 714 O O . ILE A 1 87 ? -11.966 7.050 19.510 1.00 72.50 87 ILE A O 1
ATOM 718 N N . MET A 1 88 ? -13.902 8.154 19.845 1.00 68.56 88 MET A N 1
ATOM 719 C CA . MET A 1 88 ? -14.293 8.253 18.439 1.00 68.56 88 MET A CA 1
ATOM 720 C C . MET A 1 88 ? -13.356 9.178 17.657 1.00 68.56 88 MET A C 1
ATOM 722 O O . MET A 1 88 ? -12.845 8.784 16.613 1.00 68.56 88 MET A O 1
ATOM 726 N N . GLU A 1 89 ? -13.060 10.354 18.210 1.00 73.19 89 GLU A N 1
ATOM 727 C CA . GLU A 1 89 ? -12.096 11.290 17.624 1.00 73.19 89 GLU A CA 1
ATOM 728 C C . GLU A 1 89 ? -10.704 10.656 17.516 1.00 73.19 89 GLU A C 1
ATOM 730 O O . GLU A 1 89 ? -10.063 10.730 16.472 1.00 73.19 89 GLU A O 1
ATOM 735 N N . LYS A 1 90 ? -10.261 9.936 18.556 1.00 79.62 90 LYS A N 1
ATOM 736 C CA . LYS A 1 90 ? -8.998 9.197 18.499 1.00 79.62 90 LYS A CA 1
ATOM 737 C C . LYS A 1 90 ? -8.988 8.173 17.362 1.00 79.62 90 LYS A C 1
ATOM 739 O O . LYS A 1 90 ? -8.011 8.118 16.625 1.00 79.62 90 LYS A O 1
ATOM 744 N N . THR A 1 91 ? -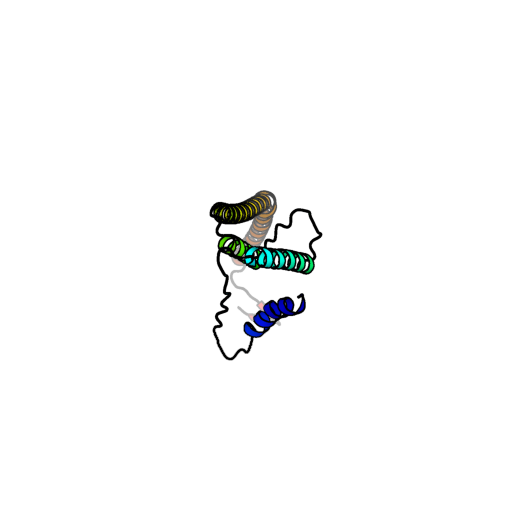10.038 7.358 17.225 1.00 71.94 91 THR A N 1
ATOM 745 C CA . THR A 1 91 ? -10.089 6.349 16.156 1.00 71.94 91 THR A CA 1
ATOM 746 C C . THR A 1 91 ? -10.061 6.987 14.773 1.00 71.94 91 THR A C 1
ATOM 748 O O . THR A 1 91 ? -9.339 6.503 13.912 1.00 71.94 91 THR A O 1
ATOM 751 N N . GLU A 1 92 ? -10.774 8.097 14.578 1.00 70.62 92 GLU A N 1
ATOM 752 C CA . GLU A 1 92 ? -10.778 8.838 13.315 1.00 70.62 92 GLU A CA 1
ATOM 753 C C . GLU A 1 92 ? -9.379 9.378 12.983 1.00 70.62 92 GLU A C 1
ATOM 755 O O . GLU A 1 92 ? -8.858 9.140 11.893 1.00 70.62 92 GLU A O 1
ATOM 760 N N . VAL A 1 93 ? -8.704 9.995 13.957 1.00 80.62 93 VAL A N 1
ATOM 761 C CA . VAL A 1 93 ? -7.322 10.466 13.793 1.00 80.62 93 VAL A CA 1
ATOM 762 C C . VAL A 1 93 ? -6.361 9.308 13.506 1.00 80.62 93 VAL A C 1
ATOM 764 O O . VAL A 1 93 ? -5.540 9.419 12.598 1.00 80.62 93 VAL A O 1
ATOM 767 N N . ASP A 1 94 ? -6.473 8.186 14.222 1.00 77.69 94 ASP A N 1
ATOM 768 C CA . ASP A 1 94 ? -5.631 7.004 14.001 1.00 77.69 94 ASP A CA 1
ATOM 769 C C . ASP A 1 94 ? -5.823 6.442 12.574 1.00 77.69 94 ASP A C 1
ATOM 771 O O . ASP A 1 94 ? -4.842 6.067 11.923 1.00 77.69 94 ASP A O 1
ATOM 775 N N . THR A 1 95 ? -7.058 6.437 12.048 1.00 74.19 95 THR A N 1
ATOM 776 C CA . THR A 1 95 ? -7.331 6.013 10.661 1.00 74.19 95 THR A CA 1
ATOM 777 C C . THR A 1 95 ? -6.700 6.946 9.631 1.00 74.19 95 THR A C 1
ATOM 779 O O . THR A 1 95 ? -6.069 6.478 8.679 1.00 74.19 95 THR A O 1
ATOM 782 N N . GLU A 1 96 ? -6.793 8.262 9.835 1.00 78.44 96 GLU A N 1
ATOM 783 C CA . GLU A 1 96 ? -6.223 9.232 8.900 1.00 78.44 96 GLU A CA 1
ATOM 784 C C . GLU A 1 96 ? -4.692 9.201 8.935 1.00 78.44 96 GLU A C 1
ATOM 786 O O . GLU A 1 96 ? -4.043 9.253 7.890 1.00 78.44 96 GLU A O 1
ATOM 791 N N . VAL A 1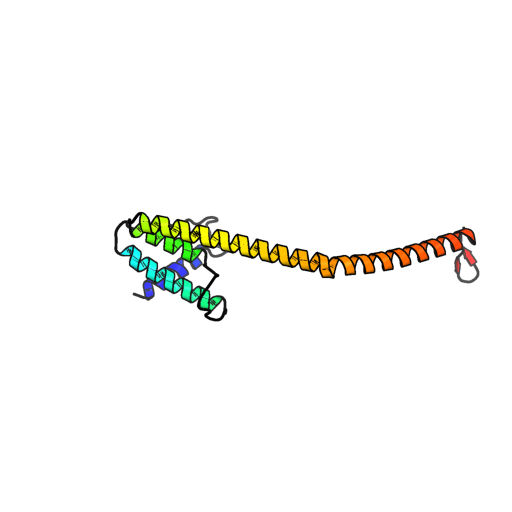 97 ? -4.091 9.020 10.115 1.00 85.56 97 VAL A N 1
ATOM 792 C CA . VAL A 1 97 ? -2.641 8.827 10.248 1.00 85.56 97 VAL A CA 1
ATOM 793 C C . VAL A 1 97 ? -2.187 7.587 9.480 1.00 85.56 97 VAL A C 1
ATOM 795 O O . VAL A 1 97 ? -1.221 7.674 8.718 1.00 85.56 97 VAL A O 1
ATOM 798 N N . ALA A 1 98 ? -2.884 6.456 9.616 1.00 76.56 98 ALA A N 1
ATOM 799 C CA . ALA A 1 98 ? -2.561 5.239 8.871 1.00 76.56 98 ALA A CA 1
ATOM 800 C C . ALA A 1 98 ? -2.673 5.455 7.350 1.00 76.56 98 ALA A C 1
ATOM 802 O O . ALA A 1 98 ? -1.770 5.080 6.595 1.00 76.56 98 ALA A O 1
ATOM 803 N N . ARG A 1 99 ? -3.731 6.141 6.896 1.00 78.31 99 ARG A N 1
ATOM 804 C CA . ARG A 1 99 ? -3.929 6.497 5.482 1.00 78.31 99 ARG A CA 1
ATOM 805 C C . ARG A 1 99 ? -2.781 7.354 4.946 1.00 78.31 99 ARG A C 1
ATOM 807 O O . ARG A 1 99 ? -2.232 7.064 3.881 1.00 78.31 99 ARG A O 1
ATOM 814 N N . LEU A 1 100 ? -2.386 8.388 5.687 1.00 88.56 100 LEU A N 1
ATOM 815 C CA . LEU A 1 100 ? -1.289 9.283 5.314 1.00 88.56 100 LEU A CA 1
ATOM 816 C C . LEU A 1 100 ? 0.063 8.561 5.298 1.00 88.56 100 LEU A C 1
ATOM 818 O O . LEU A 1 100 ? 0.870 8.797 4.397 1.00 88.56 100 LEU A O 1
ATOM 822 N N . GLN A 1 101 ? 0.309 7.657 6.248 1.00 84.00 101 GLN A N 1
ATOM 823 C CA . GLN A 1 101 ? 1.518 6.831 6.269 1.00 84.00 101 GLN A CA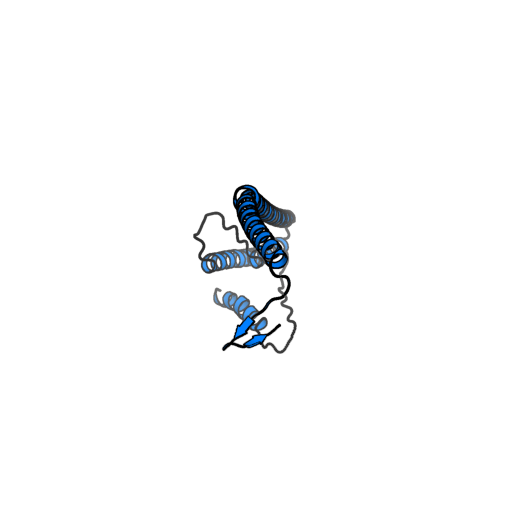 1
ATOM 824 C C . GLN A 1 101 ? 1.605 5.925 5.037 1.00 84.00 101 GLN A C 1
ATOM 826 O O . GLN A 1 101 ? 2.654 5.878 4.393 1.00 84.00 101 GLN A O 1
ATOM 831 N N . MET A 1 102 ? 0.502 5.275 4.654 1.00 78.38 102 MET A N 1
ATOM 832 C CA . MET A 1 102 ? 0.440 4.464 3.436 1.00 78.38 102 MET A CA 1
ATOM 833 C C . MET A 1 102 ? 0.695 5.311 2.181 1.00 78.38 102 MET A C 1
ATOM 835 O O . MET A 1 102 ? 1.471 4.919 1.308 1.00 78.38 102 MET A O 1
ATOM 839 N N . LEU A 1 103 ? 0.089 6.501 2.095 1.00 85.38 103 LEU A N 1
ATOM 840 C CA . LEU A 1 103 ? 0.298 7.414 0.969 1.00 85.38 103 L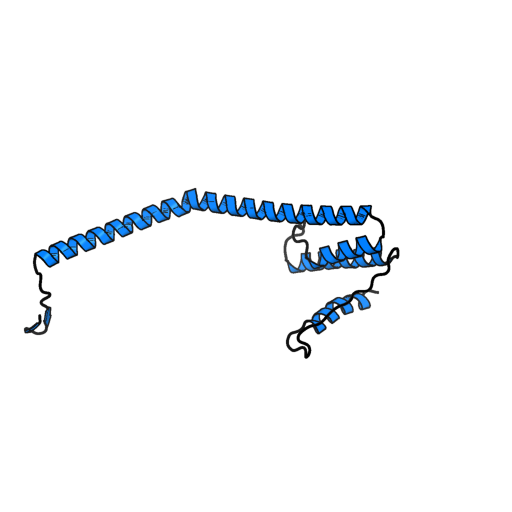EU A CA 1
ATOM 841 C C . LEU A 1 103 ? 1.767 7.856 0.866 1.00 85.38 103 LEU A C 1
ATOM 843 O O . LEU A 1 103 ? 2.338 7.873 -0.225 1.00 85.38 103 LEU A O 1
ATOM 847 N N . LYS A 1 104 ? 2.393 8.163 2.007 1.00 90.38 104 LYS A N 1
ATOM 848 C CA . LYS A 1 104 ? 3.810 8.526 2.083 1.00 90.38 104 LYS A CA 1
ATOM 849 C C . LYS A 1 104 ? 4.709 7.374 1.636 1.00 90.38 104 LYS A C 1
ATOM 851 O O . LYS A 1 104 ? 5.600 7.601 0.822 1.00 90.38 104 LYS A O 1
ATOM 856 N N . ALA A 1 105 ? 4.461 6.155 2.113 1.00 86.50 105 ALA A N 1
ATOM 857 C CA . ALA A 1 105 ? 5.234 4.978 1.721 1.00 86.50 105 ALA A CA 1
ATOM 858 C C . ALA A 1 105 ? 5.132 4.706 0.207 1.00 86.50 105 ALA A C 1
ATOM 860 O O . ALA A 1 105 ? 6.140 4.430 -0.448 1.00 86.50 105 ALA A O 1
ATOM 861 N N . ASN A 1 106 ? 3.937 4.863 -0.374 1.00 86.38 106 ASN A N 1
ATOM 862 C CA . ASN A 1 106 ? 3.732 4.758 -1.821 1.00 86.38 106 ASN A CA 1
ATOM 863 C C . ASN A 1 106 ? 4.510 5.832 -2.589 1.00 86.38 106 ASN A C 1
ATOM 865 O O . ASN A 1 106 ? 5.179 5.527 -3.576 1.00 86.38 106 ASN A O 1
ATOM 869 N N . TYR A 1 107 ? 4.456 7.080 -2.122 1.00 93.19 107 TYR A N 1
ATOM 870 C CA . TYR A 1 107 ? 5.193 8.183 -2.730 1.00 93.19 107 TYR A CA 1
ATOM 871 C C . TYR A 1 107 ? 6.711 7.959 -2.681 1.00 93.19 107 TYR A C 1
ATOM 873 O O . TYR A 1 107 ? 7.393 8.118 -3.693 1.00 93.19 107 TYR A O 1
ATOM 881 N N . GLU A 1 108 ? 7.251 7.547 -1.533 1.00 91.94 108 GLU A N 1
ATOM 882 C CA . GLU A 1 108 ? 8.677 7.238 -1.388 1.00 91.94 108 GLU A CA 1
ATOM 883 C C . GLU A 1 108 ? 9.098 6.087 -2.309 1.00 91.94 108 GLU A C 1
ATOM 885 O O . GLU A 1 108 ? 10.096 6.215 -3.019 1.00 91.94 108 GLU A O 1
ATOM 890 N N . SER A 1 109 ? 8.298 5.021 -2.386 1.00 89.38 109 SER A N 1
ATOM 891 C CA . SER A 1 109 ? 8.541 3.889 -3.290 1.00 89.38 109 SER A CA 1
ATOM 892 C C . SER A 1 109 ? 8.588 4.323 -4.758 1.00 89.38 109 SER A C 1
ATOM 894 O O . SER A 1 109 ? 9.508 3.952 -5.488 1.00 89.38 109 SER A O 1
ATOM 896 N N . GLN A 1 110 ? 7.639 5.160 -5.194 1.00 91.94 110 GLN A N 1
ATOM 897 C CA . GLN A 1 110 ? 7.636 5.711 -6.552 1.00 91.94 110 GLN A CA 1
ATOM 898 C C . GLN A 1 110 ? 8.862 6.588 -6.799 1.00 91.94 110 GLN A C 1
ATOM 900 O O . GLN A 1 110 ? 9.513 6.466 -7.836 1.00 91.94 110 GLN A O 1
ATOM 905 N N . ARG A 1 111 ? 9.220 7.444 -5.836 1.00 94.25 111 ARG A N 1
ATOM 906 C CA . ARG A 1 111 ? 10.395 8.312 -5.943 1.00 94.25 111 ARG A CA 1
ATOM 907 C C . ARG A 1 111 ? 11.673 7.499 -6.140 1.00 94.25 111 ARG A C 1
ATOM 909 O O . ARG A 1 111 ? 12.452 7.837 -7.028 1.00 94.25 111 ARG A O 1
ATOM 916 N N . TYR A 1 112 ? 11.873 6.434 -5.364 1.00 92.00 112 TYR A N 1
ATOM 917 C CA . TYR A 1 112 ? 13.030 5.550 -5.521 1.00 92.00 112 TYR A CA 1
ATOM 918 C C . TYR A 1 112 ? 13.020 4.831 -6.871 1.00 92.00 112 TYR A C 1
ATOM 920 O O . TYR A 1 112 ? 14.018 4.869 -7.584 1.00 92.00 112 TYR A O 1
ATOM 928 N N . ALA A 1 113 ? 11.873 4.296 -7.300 1.00 91.81 113 ALA A N 1
ATOM 929 C CA . ALA A 1 113 ? 11.752 3.679 -8.620 1.00 91.81 113 ALA A CA 1
ATOM 930 C C . ALA A 1 113 ? 12.088 4.663 -9.758 1.00 91.81 113 ALA A C 1
ATOM 932 O O . ALA A 1 113 ? 12.731 4.293 -10.740 1.00 91.81 113 ALA A O 1
ATOM 933 N N . HIS A 1 114 ? 11.683 5.931 -9.645 1.00 92.44 114 HIS A N 1
ATOM 934 C CA . HIS A 1 114 ? 12.036 6.964 -10.618 1.00 92.44 114 HIS A CA 1
ATOM 935 C C . HIS A 1 114 ? 13.529 7.304 -10.604 1.00 92.44 114 HIS A C 1
ATOM 937 O O . HIS A 1 114 ? 14.113 7.463 -11.676 1.00 92.44 114 HIS A O 1
ATOM 943 N N . GLN A 1 115 ? 14.147 7.378 -9.423 1.00 93.62 115 GLN A N 1
ATOM 944 C CA . GLN A 1 115 ? 15.590 7.585 -9.289 1.00 93.62 115 GLN A CA 1
ATOM 945 C C . GLN A 1 115 ? 16.375 6.443 -9.941 1.00 93.62 115 GLN A C 1
ATOM 947 O O . GLN A 1 115 ? 17.249 6.709 -10.764 1.00 93.62 115 GLN A O 1
ATOM 952 N N . ASP A 1 116 ? 16.007 5.191 -9.671 1.00 91.62 116 ASP A N 1
ATOM 953 C CA . ASP A 1 116 ? 16.649 4.016 -10.270 1.00 91.62 116 ASP A CA 1
ATOM 954 C C . ASP A 1 116 ? 16.462 3.973 -11.789 1.00 91.62 116 ASP A C 1
ATOM 956 O O . ASP A 1 116 ? 17.397 3.680 -12.542 1.00 91.62 116 ASP A O 1
ATOM 960 N N . ASN A 1 117 ? 15.261 4.317 -12.265 1.00 92.50 117 ASN A N 1
ATOM 961 C CA . ASN A 1 117 ? 14.994 4.405 -13.695 1.00 92.50 117 ASN A CA 1
ATOM 962 C C . ASN A 1 117 ? 15.883 5.461 -14.367 1.00 92.50 117 ASN A C 1
ATOM 964 O O . ASN A 1 117 ? 16.420 5.205 -15.443 1.00 92.50 117 ASN A O 1
ATOM 968 N N . PHE A 1 118 ? 16.066 6.620 -13.732 1.00 93.19 118 PHE A N 1
ATOM 969 C CA . PHE A 1 118 ? 16.921 7.687 -14.246 1.00 93.19 118 PHE A CA 1
ATOM 970 C C . PHE A 1 118 ? 18.407 7.321 -14.227 1.00 93.19 118 PHE A C 1
ATOM 972 O O . PHE A 1 118 ? 19.107 7.574 -15.203 1.00 93.19 118 PHE A O 1
ATOM 979 N N . LEU A 1 119 ? 18.882 6.710 -13.143 1.00 92.25 119 LEU A N 1
ATOM 980 C CA . LEU A 1 119 ? 20.295 6.382 -12.953 1.00 92.25 119 LEU A CA 1
ATOM 981 C C . LEU A 1 119 ? 20.752 5.197 -13.804 1.00 92.25 119 LEU A C 1
ATOM 983 O O . LEU A 1 119 ? 21.835 5.240 -14.382 1.00 92.25 119 LEU A O 1
ATOM 987 N N . PHE A 1 120 ? 19.946 4.139 -13.877 1.00 90.88 120 PHE A N 1
ATOM 988 C CA . PHE A 1 120 ? 20.384 2.870 -14.458 1.00 90.88 120 PHE A CA 1
ATOM 989 C C . PHE A 1 120 ? 19.619 2.512 -15.726 1.00 90.88 120 PHE A C 1
ATOM 991 O O . PHE A 1 120 ? 20.221 2.145 -16.736 1.00 90.88 120 PHE A O 1
ATOM 998 N N . LYS A 1 121 ? 18.287 2.610 -15.693 1.00 91.94 121 LYS A N 1
ATOM 999 C CA . LYS A 1 121 ? 17.445 2.071 -16.767 1.00 91.94 121 LYS A CA 1
ATOM 1000 C C . LYS A 1 121 ? 17.518 2.907 -18.041 1.00 91.94 121 LYS A C 1
ATOM 1002 O O . LYS A 1 121 ? 17.775 2.347 -19.102 1.00 91.94 121 LYS A O 1
ATOM 1007 N N . TYR A 1 122 ? 17.295 4.219 -17.955 1.00 93.06 122 TYR A N 1
ATOM 1008 C CA . TYR A 1 122 ? 17.257 5.087 -19.134 1.00 93.06 122 TYR A CA 1
ATOM 1009 C C . TYR A 1 122 ? 18.613 5.217 -19.832 1.00 93.06 122 TYR A C 1
ATOM 1011 O O . TYR A 1 122 ? 18.626 5.053 -21.048 1.00 93.06 122 TYR A O 1
ATOM 1019 N N . PRO A 1 123 ? 19.754 5.407 -19.138 1.00 95.12 123 PRO A N 1
ATOM 1020 C CA . PRO A 1 123 ? 21.051 5.476 -19.810 1.00 95.12 123 PRO A CA 1
ATOM 1021 C C . PRO A 1 123 ? 21.383 4.187 -20.569 1.00 95.12 123 PRO A C 1
ATOM 1023 O O . PRO A 1 123 ? 21.851 4.233 -21.705 1.00 95.12 123 PRO A O 1
ATOM 1026 N N . LYS A 1 124 ? 21.066 3.030 -19.974 1.00 94.44 124 LYS A N 1
ATOM 1027 C CA . LYS A 1 124 ? 21.232 1.730 -20.628 1.00 94.44 124 LYS A CA 1
ATOM 1028 C C . LYS A 1 124 ? 20.344 1.605 -21.868 1.00 94.44 124 LYS A C 1
ATOM 1030 O O . LYS A 1 124 ? 20.839 1.233 -22.927 1.00 94.44 124 LYS A O 1
ATOM 1035 N N . LEU A 1 125 ? 19.061 1.958 -21.751 1.00 94.00 125 LEU A N 1
ATOM 1036 C CA . LEU A 1 125 ? 18.120 1.911 -22.872 1.00 94.00 125 LEU A CA 1
ATOM 1037 C C . LEU A 1 125 ? 18.543 2.833 -24.018 1.00 94.00 125 LEU A C 1
ATOM 1039 O O . LEU A 1 125 ? 18.434 2.444 -25.177 1.00 94.00 125 LEU A O 1
ATOM 1043 N N . ILE A 1 126 ? 19.017 4.041 -23.698 1.00 94.62 126 ILE A N 1
ATOM 1044 C CA . ILE A 1 126 ? 19.508 5.007 -24.686 1.00 94.62 126 ILE A CA 1
ATOM 1045 C C . ILE A 1 126 ? 20.675 4.388 -25.451 1.00 94.62 126 ILE A C 1
ATOM 1047 O O . ILE A 1 126 ? 20.594 4.278 -26.669 1.00 94.62 126 ILE A O 1
ATOM 1051 N N . SER A 1 127 ? 21.685 3.869 -24.747 1.00 94.44 127 SER A N 1
ATOM 1052 C CA . SER A 1 127 ? 22.848 3.245 -25.387 1.00 94.44 127 SER A CA 1
ATOM 1053 C C . SER A 1 127 ? 22.474 2.034 -26.255 1.00 94.44 127 SER A C 1
ATOM 1055 O O . SER A 1 127 ? 22.955 1.893 -27.378 1.00 94.44 127 SER A O 1
ATOM 1057 N N . GLU A 1 128 ? 21.582 1.162 -25.779 1.00 94.81 128 GLU A N 1
ATOM 1058 C CA . GLU A 1 128 ? 21.088 0.021 -26.563 1.00 94.81 128 GLU A CA 1
ATOM 1059 C C . GLU A 1 128 ? 20.333 0.473 -27.823 1.00 94.81 128 GLU A C 1
ATOM 1061 O O . GLU A 1 128 ? 20.512 -0.099 -28.902 1.00 94.81 128 GLU A O 1
ATOM 1066 N N . THR A 1 129 ? 19.513 1.518 -27.701 1.00 94.25 129 THR A N 1
ATOM 1067 C CA . THR A 1 129 ? 18.724 2.064 -28.811 1.00 94.25 129 THR A CA 1
ATOM 1068 C C . THR A 1 129 ? 19.614 2.766 -29.834 1.00 94.25 129 THR A C 1
ATOM 1070 O O . THR A 1 129 ? 19.431 2.559 -31.030 1.00 94.25 129 THR A O 1
ATOM 1073 N N . GLU A 1 130 ? 20.612 3.529 -29.388 1.00 95.81 130 GLU A N 1
ATOM 1074 C CA . GLU A 1 130 ? 21.611 4.178 -30.245 1.00 95.81 130 GLU A CA 1
ATOM 1075 C C . GLU A 1 130 ? 22.420 3.150 -31.040 1.00 95.81 130 GLU A C 1
ATOM 1077 O O . GLU A 1 130 ? 22.561 3.279 -32.255 1.00 95.81 130 GLU A O 1
ATOM 1082 N N . ASN A 1 131 ? 22.877 2.076 -30.390 1.00 94.31 131 ASN A N 1
ATOM 1083 C CA . ASN A 1 131 ? 23.585 0.987 -31.068 1.00 94.31 131 ASN A CA 1
ATOM 1084 C C . ASN A 1 131 ? 22.711 0.309 -32.130 1.00 94.31 131 ASN A C 1
ATOM 1086 O O . ASN A 1 131 ? 23.177 -0.012 -33.226 1.00 94.31 131 ASN A O 1
ATOM 1090 N N . ARG A 1 132 ? 21.427 0.098 -31.824 1.00 94.69 132 ARG A N 1
ATOM 1091 C CA . ARG A 1 132 ? 20.474 -0.474 -32.778 1.00 94.69 132 ARG A CA 1
ATOM 1092 C C . ARG A 1 132 ? 20.224 0.463 -33.956 1.00 94.69 132 ARG A C 1
ATOM 1094 O O . ARG A 1 132 ? 20.183 -0.004 -35.092 1.00 94.69 132 ARG A O 1
ATOM 1101 N N . LEU A 1 133 ? 20.078 1.759 -33.693 1.00 94.56 133 LEU A N 1
ATOM 1102 C CA . LEU A 1 133 ? 19.893 2.781 -34.720 1.00 94.56 133 LEU A CA 1
ATOM 1103 C C . LEU A 1 133 ? 21.106 2.833 -35.651 1.00 94.56 133 LEU A C 1
ATOM 1105 O O . LEU A 1 133 ? 20.936 2.774 -36.863 1.00 94.56 133 LEU A O 1
ATOM 1109 N N . PHE A 1 134 ? 22.317 2.806 -35.093 1.00 94.88 134 PHE A N 1
ATOM 1110 C CA . PHE A 1 134 ? 23.554 2.728 -35.868 1.00 94.88 134 PHE A CA 1
ATOM 1111 C C . PHE A 1 134 ? 23.610 1.486 -36.775 1.00 94.88 134 PHE A C 1
ATOM 1113 O O . PHE A 1 134 ? 23.991 1.584 -37.943 1.00 94.88 134 PHE A O 1
ATOM 1120 N N . GLY A 1 135 ? 23.205 0.317 -36.265 1.00 93.06 135 GLY A N 1
ATOM 1121 C CA . GLY A 1 135 ? 23.119 -0.909 -37.064 1.00 93.06 135 GLY A CA 1
ATOM 1122 C C . GLY A 1 135 ? 22.144 -0.776 -38.236 1.00 93.06 135 GLY A C 1
ATOM 1123 O O . GLY A 1 135 ? 22.511 -1.047 -39.376 1.00 93.06 135 GLY A O 1
ATOM 1124 N N . ILE A 1 136 ? 20.937 -0.271 -37.968 1.00 93.38 136 ILE A N 1
ATOM 1125 C CA . ILE A 1 136 ? 19.904 -0.066 -38.992 1.00 93.38 136 ILE A CA 1
ATOM 1126 C C . ILE A 1 136 ? 20.360 0.953 -40.043 1.00 93.38 136 ILE A C 1
ATOM 1128 O O . ILE A 1 136 ? 20.179 0.721 -41.234 1.00 93.38 136 ILE A O 1
ATOM 1132 N N . GLU A 1 137 ? 20.985 2.061 -39.641 1.00 94.06 137 GLU A N 1
ATOM 1133 C CA . GLU A 1 137 ? 21.523 3.045 -40.585 1.00 94.06 137 GLU A CA 1
ATOM 1134 C C . GLU A 1 137 ? 22.596 2.443 -41.494 1.00 94.06 137 GLU A C 1
ATOM 1136 O O . GLU A 1 137 ? 22.638 2.737 -42.691 1.00 94.06 137 GLU A O 1
ATOM 1141 N N . LYS A 1 138 ? 23.464 1.586 -40.947 1.00 92.06 138 LYS A N 1
ATOM 1142 C CA . LYS A 1 138 ? 24.479 0.880 -41.731 1.00 92.06 138 LYS A CA 1
ATOM 1143 C C . LYS A 1 138 ? 23.842 -0.065 -42.749 1.00 92.06 138 LYS A C 1
ATOM 1145 O O . LYS A 1 138 ? 24.292 -0.098 -43.895 1.00 92.06 138 LYS A O 1
ATOM 1150 N N . ASP A 1 139 ? 22.799 -0.786 -42.352 1.00 91.62 139 ASP A N 1
ATOM 1151 C CA . ASP A 1 139 ? 22.064 -1.692 -43.236 1.00 91.62 139 ASP A CA 1
ATOM 1152 C C . ASP A 1 139 ? 21.331 -0.924 -44.345 1.00 91.62 139 ASP A C 1
ATOM 1154 O O . ASP A 1 139 ? 21.401 -1.318 -45.508 1.00 91.62 139 ASP A O 1
ATOM 1158 N N . ILE A 1 140 ? 20.713 0.220 -44.020 1.00 89.56 140 ILE A N 1
ATOM 1159 C CA . ILE A 1 140 ? 20.094 1.121 -45.006 1.00 89.56 140 ILE A CA 1
ATOM 1160 C C . ILE A 1 140 ? 21.138 1.621 -46.005 1.00 89.56 140 ILE A C 1
ATOM 1162 O O . ILE A 1 140 ? 20.920 1.523 -47.207 1.00 89.56 140 ILE A O 1
ATOM 1166 N N . ARG A 1 141 ? 22.301 2.092 -45.535 1.00 89.88 141 ARG A N 1
ATOM 1167 C CA . ARG A 1 141 ? 23.385 2.543 -46.427 1.00 89.88 141 ARG A CA 1
ATOM 1168 C C . ARG A 1 141 ? 23.880 1.427 -47.338 1.00 89.88 141 ARG A C 1
ATOM 1170 O O . ARG A 1 141 ? 24.170 1.680 -48.503 1.00 89.88 141 ARG A O 1
ATOM 1177 N N . LYS A 1 142 ? 24.005 0.205 -46.815 1.00 86.69 142 LYS A N 1
ATOM 1178 C CA . LYS A 1 142 ? 24.410 -0.954 -47.614 1.00 86.69 142 LYS A CA 1
ATOM 1179 C C . LYS A 1 142 ? 23.369 -1.257 -48.693 1.00 86.69 142 LYS A C 1
ATOM 1181 O O . LYS A 1 142 ? 23.747 -1.355 -49.854 1.00 86.69 142 LYS A O 1
ATOM 1186 N N . ARG A 1 143 ? 22.086 -1.309 -48.321 1.00 83.81 143 ARG A N 1
ATOM 1187 C CA . ARG A 1 143 ? 20.969 -1.475 -49.259 1.00 83.81 143 ARG A CA 1
ATOM 1188 C C . ARG A 1 143 ? 20.984 -0.398 -50.340 1.00 83.81 143 ARG A C 1
ATOM 1190 O O . ARG A 1 143 ? 20.894 -0.738 -51.506 1.00 83.81 143 ARG A O 1
ATOM 1197 N N . ASP A 1 144 ? 21.095 0.876 -49.969 1.00 84.56 144 ASP A N 1
ATOM 1198 C CA . ASP A 1 144 ? 21.044 1.992 -50.923 1.00 84.56 144 ASP A CA 1
ATOM 1199 C C . ASP A 1 144 ? 22.236 1.967 -51.894 1.00 84.56 144 ASP A C 1
ATOM 1201 O O . ASP A 1 144 ? 22.070 2.251 -53.077 1.00 84.56 144 ASP A O 1
ATOM 1205 N N . ASN A 1 145 ? 23.424 1.567 -51.423 1.00 81.12 145 ASN A N 1
ATOM 1206 C CA . ASN A 1 145 ? 24.589 1.358 -52.287 1.00 81.12 145 ASN A CA 1
ATOM 1207 C C . ASN A 1 145 ? 24.406 0.165 -53.239 1.00 81.12 145 ASN A C 1
ATOM 1209 O O . ASN A 1 145 ? 24.789 0.261 -54.401 1.00 81.12 145 ASN A O 1
ATOM 1213 N N . GLU A 1 146 ? 23.842 -0.947 -52.762 1.00 77.81 146 GLU A N 1
ATOM 1214 C CA . GLU A 1 146 ? 23.570 -2.134 -53.585 1.00 77.81 146 GLU A CA 1
ATOM 1215 C C . GLU A 1 146 ? 22.477 -1.846 -54.629 1.00 77.81 146 GLU A C 1
ATOM 1217 O O . GLU A 1 146 ? 22.680 -2.143 -55.803 1.00 77.81 146 GLU A O 1
ATOM 1222 N N . LEU A 1 147 ? 21.396 -1.149 -54.253 1.00 70.00 147 LEU A N 1
ATOM 1223 C CA . LEU A 1 147 ? 20.342 -0.700 -55.176 1.00 70.00 147 LEU A CA 1
ATOM 1224 C C . LEU A 1 147 ? 20.851 0.296 -56.231 1.00 70.00 147 LEU A C 1
ATOM 1226 O O . LEU A 1 147 ? 20.322 0.354 -57.337 1.00 70.00 147 LEU A O 1
ATOM 1230 N N . ALA A 1 148 ? 21.849 1.117 -55.892 1.00 67.44 148 ALA A N 1
ATOM 1231 C CA . ALA A 1 148 ? 22.469 2.039 -56.841 1.00 67.44 148 ALA A CA 1
ATOM 1232 C C . ALA A 1 148 ? 23.375 1.324 -57.861 1.00 67.44 148 ALA A C 1
ATOM 1234 O O . ALA A 1 148 ? 23.637 1.881 -58.927 1.00 67.44 148 ALA A O 1
ATOM 1235 N N . MET A 1 149 ? 23.871 0.123 -57.535 1.00 63.12 149 MET A N 1
ATOM 1236 C CA . MET A 1 149 ? 24.698 -0.698 -58.426 1.00 63.12 149 MET A CA 1
ATOM 1237 C C . MET A 1 149 ? 23.867 -1.648 -59.296 1.00 63.12 149 MET A C 1
ATOM 1239 O O . MET A 1 149 ? 24.167 -1.777 -60.480 1.00 63.12 149 MET A O 1
ATOM 1243 N N . GLU A 1 150 ? 22.821 -2.263 -58.743 1.00 65.31 150 GLU A N 1
ATOM 1244 C CA . GLU A 1 150 ? 21.874 -3.115 -59.471 1.00 65.31 150 GLU A CA 1
ATOM 1245 C C . GLU A 1 150 ? 20.434 -2.745 -59.058 1.00 65.31 150 GLU A C 1
ATOM 1247 O O . GLU A 1 150 ? 19.991 -3.122 -57.971 1.00 65.31 150 GLU A O 1
ATOM 1252 N N . PRO A 1 151 ? 19.702 -1.966 -59.881 1.00 63.94 151 PRO A N 1
ATOM 1253 C CA . PRO A 1 151 ? 18.358 -1.498 -59.534 1.00 63.94 151 PRO A CA 1
ATOM 1254 C C . PRO A 1 151 ? 17.283 -2.592 -59.629 1.00 63.94 151 PRO A C 1
ATOM 1256 O O . PRO A 1 151 ? 16.261 -2.476 -58.951 1.00 63.94 151 PRO A O 1
ATOM 1259 N N . ASP A 1 152 ? 17.529 -3.648 -60.411 1.00 61.50 152 ASP A N 1
ATOM 1260 C CA . ASP A 1 152 ? 16.607 -4.766 -60.621 1.00 61.50 152 ASP A CA 1
ATOM 1261 C C . ASP A 1 152 ? 17.155 -6.041 -59.962 1.00 61.50 152 ASP A C 1
ATOM 1263 O O . ASP A 1 152 ? 18.311 -6.430 -60.152 1.00 61.50 152 ASP A O 1
ATOM 1267 N N . PHE A 1 153 ? 16.326 -6.684 -59.136 1.00 63.22 153 PHE A N 1
ATOM 1268 C CA . PHE A 1 153 ? 16.685 -7.905 -58.419 1.00 63.22 153 PHE A CA 1
ATOM 1269 C C . PHE A 1 153 ? 16.579 -9.113 -59.355 1.00 63.22 153 PHE A C 1
ATOM 1271 O O . PHE A 1 153 ? 15.542 -9.761 -59.442 1.00 63.22 153 PHE A O 1
ATOM 1278 N N . LEU A 1 154 ? 17.676 -9.448 -60.028 1.00 60.78 154 LEU A N 1
ATOM 1279 C CA . LEU A 1 154 ? 17.737 -10.611 -60.909 1.00 60.78 154 LEU A CA 1
ATOM 1280 C C . LEU A 1 154 ? 18.090 -11.874 -60.115 1.00 60.78 154 LEU A C 1
ATOM 1282 O O . LEU A 1 154 ? 19.217 -12.035 -59.639 1.00 60.78 154 LEU A O 1
ATOM 1286 N N . ILE A 1 155 ? 17.151 -12.818 -60.005 1.00 63.59 155 ILE A N 1
ATOM 1287 C CA . ILE A 1 155 ? 17.424 -14.129 -59.400 1.00 63.59 155 ILE A CA 1
ATOM 1288 C C . ILE A 1 155 ? 17.695 -15.168 -60.493 1.00 63.59 155 ILE A C 1
ATOM 1290 O O . ILE A 1 155 ? 16.922 -15.338 -61.438 1.00 63.59 155 ILE A O 1
ATOM 1294 N N . THR A 1 156 ? 18.811 -15.893 -60.377 1.00 54.84 156 THR A N 1
ATOM 1295 C CA . THR A 1 156 ? 19.137 -17.011 -61.274 1.00 54.84 156 THR A CA 1
ATOM 1296 C C . THR A 1 156 ? 18.806 -18.335 -60.599 1.00 54.84 156 THR A C 1
ATOM 1298 O O . THR A 1 156 ? 19.477 -18.766 -59.663 1.00 54.84 156 THR A O 1
ATOM 1301 N N . LEU A 1 157 ? 17.765 -19.011 -61.087 1.00 55.44 157 LEU A N 1
ATOM 1302 C CA . LEU A 1 157 ? 17.397 -20.360 -60.652 1.00 55.44 157 LEU A CA 1
ATOM 1303 C C . LEU A 1 157 ? 17.531 -21.316 -61.836 1.00 55.44 157 LEU A C 1
ATOM 1305 O O . LEU A 1 157 ? 16.896 -21.134 -62.872 1.00 55.44 157 LEU A O 1
ATOM 1309 N N . ASN A 1 158 ? 18.371 -22.345 -61.682 1.00 53.47 158 ASN A N 1
ATOM 1310 C CA . ASN A 1 158 ? 18.598 -23.389 -62.690 1.00 53.47 158 ASN A CA 1
ATOM 1311 C C . ASN A 1 158 ? 18.912 -22.853 -64.103 1.00 53.47 158 ASN A C 1
ATOM 1313 O O . ASN A 1 158 ? 18.417 -23.379 -65.095 1.00 53.47 158 ASN A O 1
ATOM 1317 N N . GLY A 1 159 ? 19.738 -21.806 -64.200 1.00 68.25 159 GLY A N 1
ATOM 1318 C CA . GLY A 1 159 ? 20.182 -21.254 -65.487 1.00 68.25 159 GLY A CA 1
ATOM 1319 C C . GLY A 1 159 ? 19.168 -20.353 -66.198 1.00 68.25 159 GLY A C 1
ATOM 1320 O O . GLY A 1 159 ? 19.447 -19.905 -67.307 1.00 68.25 159 GLY A O 1
ATOM 1321 N N . HIS A 1 160 ? 18.032 -20.049 -65.566 1.00 59.19 160 HIS A N 1
ATOM 1322 C CA . HIS A 1 160 ? 17.075 -19.056 -66.045 1.00 59.19 160 HIS A CA 1
ATOM 1323 C C . HIS A 1 160 ? 17.086 -17.830 -65.124 1.00 59.19 160 HIS A C 1
ATOM 1325 O O . HIS A 1 160 ? 16.955 -17.958 -63.904 1.00 59.19 160 HIS A O 1
ATOM 1331 N N . THR A 1 161 ? 17.287 -16.655 -65.719 1.00 52.75 161 THR A N 1
ATOM 1332 C CA . THR A 1 161 ? 17.166 -15.341 -65.078 1.00 52.75 161 THR A CA 1
ATOM 1333 C C . THR A 1 161 ? 15.697 -14.936 -65.053 1.00 52.75 161 THR A C 1
ATOM 1335 O O . THR A 1 161 ? 15.051 -14.916 -66.101 1.00 52.75 161 THR A O 1
ATOM 1338 N N . TYR A 1 162 ? 15.185 -14.624 -63.866 1.00 59.81 162 TYR A N 1
ATOM 1339 C CA . TYR A 1 162 ? 13.870 -14.016 -63.680 1.00 59.81 162 TYR A CA 1
ATOM 1340 C C . TYR A 1 162 ? 14.054 -12.617 -63.090 1.00 59.81 162 TYR A C 1
ATOM 1342 O O . TYR A 1 162 ? 14.904 -12.439 -62.213 1.00 59.81 162 TYR A O 1
ATOM 1350 N N . ASP A 1 163 ? 13.275 -11.682 -63.628 1.00 53.28 163 ASP A N 1
ATOM 1351 C CA . ASP A 1 163 ? 13.145 -10.279 -63.214 1.00 53.28 163 ASP A CA 1
ATOM 1352 C C . ASP A 1 163 ? 12.005 -10.138 -62.190 1.00 53.28 163 ASP A C 1
ATOM 1354 O O . ASP A 1 163 ? 10.977 -10.845 -62.370 1.00 53.28 163 ASP A O 1
#

Foldseek 3Di:
DVVVLVCPVVVVCVCPDPPDPDPDDDDDDDADAQDPVLVVLVVVLVVVVVVVCVVVVDPPDVDDLPPDPVSLVSQCSSQRNNPDVVSNVVSVVVVVVSVVVVVVVVVVVVVVVVVCCVPPVVVVVVVVVVVVVVVVVVVVVVVVVVCVVPVDDWDDDPNDTDD